Protein AF-A0A3L7AUR7-F1 (afdb_monomer_lite)

Structure (mmCIF, N/CA/C/O backbone):
data_AF-A0A3L7AUR7-F1
#
_entry.id   AF-A0A3L7AUR7-F1
#
loop_
_atom_site.group_PDB
_atom_site.id
_atom_site.type_symbol
_atom_site.label_atom_id
_atom_site.label_alt_id
_atom_site.label_comp_id
_atom_site.label_asym_id
_atom_site.label_entity_id
_atom_site.label_seq_id
_atom_site.pdbx_PDB_ins_code
_atom_site.Cartn_x
_atom_site.Cartn_y
_atom_site.Cartn_z
_atom_site.occupancy
_atom_site.B_iso_or_equiv
_atom_site.auth_seq_id
_atom_site.auth_comp_id
_atom_site.auth_asym_id
_atom_site.auth_atom_id
_atom_site.pdbx_PDB_model_num
ATOM 1 N N . MET A 1 1 ? 10.779 14.634 -3.405 1.00 58.94 1 MET A N 1
ATOM 2 C CA . MET A 1 1 ? 9.836 13.550 -3.044 1.00 58.94 1 MET A CA 1
ATOM 3 C C . MET A 1 1 ? 8.698 13.515 -4.052 1.00 58.94 1 MET A C 1
ATOM 5 O O . MET A 1 1 ? 8.151 14.564 -4.364 1.00 58.94 1 MET A O 1
ATOM 9 N N . THR A 1 2 ? 8.359 12.344 -4.591 1.00 80.38 2 THR A N 1
ATOM 10 C CA . THR A 1 2 ? 7.232 12.175 -5.526 1.00 80.38 2 THR A CA 1
ATOM 11 C C . THR A 1 2 ? 5.892 12.154 -4.790 1.00 80.38 2 THR A C 1
ATOM 13 O O . THR A 1 2 ? 5.819 11.670 -3.662 1.00 80.38 2 THR A O 1
ATOM 16 N N . ARG A 1 3 ? 4.809 12.622 -5.431 1.00 78.94 3 ARG A N 1
ATOM 17 C CA . ARG A 1 3 ? 3.450 12.647 -4.843 1.00 78.94 3 ARG A CA 1
ATOM 18 C C . ARG A 1 3 ? 3.008 11.283 -4.289 1.00 78.94 3 ARG A C 1
ATOM 20 O O . ARG A 1 3 ? 2.410 11.227 -3.223 1.00 78.94 3 ARG A O 1
ATOM 27 N N . ALA A 1 4 ? 3.383 10.190 -4.956 1.00 73.56 4 ALA A N 1
ATOM 28 C CA . ALA A 1 4 ? 3.105 8.824 -4.506 1.00 73.56 4 ALA A CA 1
ATOM 29 C C . ALA A 1 4 ? 3.758 8.476 -3.154 1.00 73.56 4 ALA A C 1
ATOM 31 O O . ALA A 1 4 ? 3.168 7.765 -2.347 1.00 73.56 4 ALA A O 1
ATOM 32 N N . THR A 1 5 ? 4.949 9.013 -2.874 1.00 77.12 5 THR A N 1
ATOM 33 C CA . THR A 1 5 ? 5.656 8.808 -1.601 1.00 77.12 5 THR A CA 1
ATOM 34 C C . THR A 1 5 ? 4.932 9.510 -0.457 1.00 77.12 5 THR A C 1
ATOM 36 O O . THR A 1 5 ? 4.760 8.924 0.604 1.00 77.12 5 THR A O 1
ATOM 39 N N . ILE A 1 6 ? 4.458 10.738 -0.688 1.00 83.12 6 ILE A N 1
ATOM 40 C CA . ILE A 1 6 ? 3.701 11.510 0.308 1.00 83.12 6 ILE A CA 1
ATOM 41 C C . ILE A 1 6 ? 2.386 10.792 0.639 1.00 83.12 6 ILE A C 1
ATOM 43 O O . ILE A 1 6 ? 2.070 10.606 1.810 1.00 83.12 6 ILE A O 1
ATOM 47 N N . ILE A 1 7 ? 1.662 10.320 -0.382 1.00 81.38 7 ILE A N 1
ATOM 48 C CA . ILE A 1 7 ? 0.420 9.551 -0.205 1.00 81.38 7 ILE A CA 1
ATOM 49 C C . ILE A 1 7 ? 0.683 8.259 0.580 1.00 81.38 7 ILE A C 1
ATOM 51 O O . ILE A 1 7 ? -0.049 7.959 1.519 1.00 81.38 7 ILE A O 1
ATOM 55 N N . GLY A 1 8 ? 1.749 7.525 0.244 1.00 78.44 8 GLY A N 1
ATOM 56 C CA . GLY A 1 8 ? 2.133 6.313 0.970 1.00 78.44 8 GLY A CA 1
ATOM 57 C C . GLY A 1 8 ? 2.413 6.573 2.454 1.00 78.44 8 GLY A C 1
ATOM 58 O O . GLY A 1 8 ? 1.911 5.843 3.302 1.00 78.44 8 GLY A O 1
ATOM 59 N N . ILE A 1 9 ? 3.144 7.644 2.780 1.00 81.38 9 ILE A N 1
ATOM 60 C CA . ILE A 1 9 ? 3.435 8.023 4.173 1.00 81.38 9 ILE A CA 1
ATOM 61 C C . ILE A 1 9 ? 2.146 8.371 4.930 1.00 81.38 9 ILE A C 1
ATOM 63 O O . ILE A 1 9 ? 1.943 7.878 6.036 1.00 81.38 9 ILE A O 1
ATOM 67 N N . ILE A 1 10 ? 1.257 9.174 4.334 1.00 85.06 10 ILE A N 1
ATOM 68 C CA . ILE A 1 10 ? -0.019 9.560 4.960 1.00 85.06 10 ILE A CA 1
ATOM 69 C C . ILE A 1 10 ? -0.863 8.321 5.281 1.00 85.06 10 ILE A C 1
ATOM 71 O O . ILE A 1 10 ? -1.399 8.214 6.383 1.00 85.06 10 ILE A O 1
ATOM 75 N N . LEU A 1 11 ? -0.946 7.366 4.351 1.00 83.19 11 LEU A N 1
ATOM 76 C CA . LEU A 1 11 ? -1.694 6.125 4.552 1.00 83.19 11 LEU A CA 1
ATOM 77 C C . LEU A 1 11 ? -1.110 5.265 5.677 1.00 83.19 11 LEU A C 1
ATOM 79 O O . LEU A 1 11 ? -1.865 4.745 6.495 1.00 83.19 11 LEU A O 1
ATOM 83 N N . VAL A 1 12 ? 0.218 5.150 5.759 1.00 83.31 12 VAL A N 1
ATOM 84 C CA . VAL A 1 12 ? 0.888 4.408 6.840 1.00 83.31 12 VAL A CA 1
ATOM 85 C C . VAL A 1 12 ? 0.594 5.043 8.199 1.00 83.31 12 VAL A C 1
ATOM 87 O O . VAL A 1 12 ? 0.224 4.338 9.137 1.00 83.31 12 VAL A O 1
ATOM 90 N N . VAL A 1 13 ? 0.695 6.372 8.303 1.00 85.50 13 VAL A N 1
ATOM 91 C CA . VAL A 1 13 ? 0.412 7.101 9.549 1.00 85.50 13 VAL A CA 1
ATOM 92 C C . VAL A 1 13 ? -1.055 6.949 9.957 1.00 85.50 13 VAL A C 1
ATOM 94 O O . VAL A 1 13 ? -1.337 6.663 11.120 1.00 85.50 13 VAL A O 1
ATOM 97 N N . ALA A 1 14 ? -1.989 7.071 9.009 1.00 82.06 14 ALA A N 1
ATOM 98 C CA . ALA A 1 14 ? -3.416 6.887 9.268 1.00 82.06 14 ALA A CA 1
ATOM 99 C C . ALA A 1 14 ? -3.739 5.460 9.739 1.00 82.06 14 ALA A C 1
ATOM 101 O O . ALA A 1 14 ? -4.491 5.282 10.697 1.00 82.06 14 ALA A O 1
ATOM 102 N N . SER A 1 15 ? -3.132 4.447 9.114 1.00 80.75 15 SER A N 1
ATOM 103 C CA . SER A 1 15 ? -3.295 3.045 9.509 1.00 80.75 15 SER A CA 1
ATOM 104 C C . SER A 1 15 ? -2.766 2.776 10.914 1.00 80.75 15 SER A C 1
ATOM 106 O O . SER A 1 15 ? -3.413 2.080 11.693 1.00 80.75 15 SER A O 1
ATOM 108 N N . LEU A 1 16 ? -1.604 3.341 11.254 1.00 83.94 16 LEU A N 1
ATOM 109 C CA . LEU A 1 16 ? -1.003 3.182 12.574 1.00 83.94 16 LEU A CA 1
ATOM 110 C C . LEU A 1 16 ? -1.867 3.835 13.660 1.00 83.94 16 LEU A C 1
ATOM 112 O O . LEU A 1 16 ? -2.158 3.208 14.677 1.00 83.94 16 LEU A O 1
ATOM 116 N N . ALA A 1 17 ? -2.327 5.067 13.422 1.00 81.00 17 ALA A N 1
ATOM 117 C CA . ALA A 1 17 ? -3.215 5.776 14.337 1.00 81.00 17 ALA A CA 1
ATOM 118 C C . ALA A 1 17 ? -4.532 5.014 14.552 1.00 81.00 17 ALA A C 1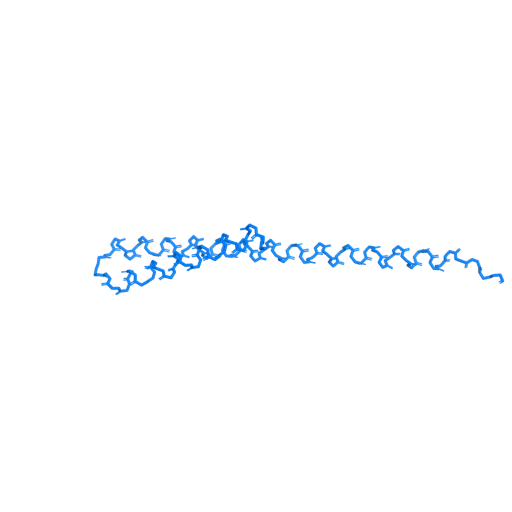
ATOM 120 O O . ALA A 1 17 ? -4.966 4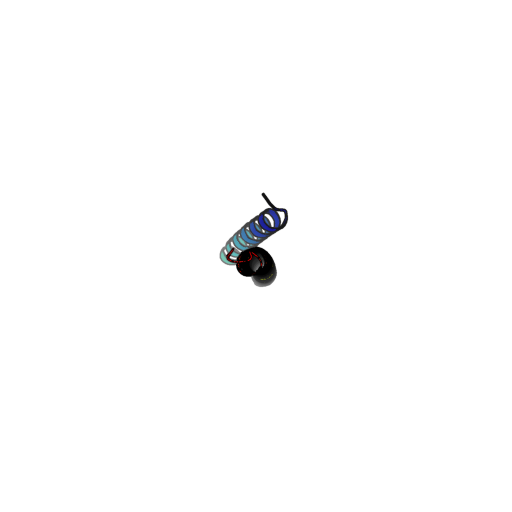.829 15.689 1.00 81.00 17 ALA A O 1
ATOM 121 N N . ALA A 1 18 ? -5.127 4.503 13.472 1.00 79.00 18 ALA A N 1
ATOM 122 C CA . ALA A 1 18 ? -6.328 3.682 13.535 1.00 79.00 18 ALA A CA 1
ATOM 123 C C . ALA A 1 18 ? -6.119 2.410 14.376 1.00 79.00 18 ALA A C 1
ATOM 125 O O . ALA A 1 18 ? -6.941 2.106 15.240 1.00 79.00 18 ALA A O 1
ATOM 126 N N . GLY A 1 19 ? -5.002 1.699 14.187 1.00 76.81 19 GLY A N 1
ATOM 127 C CA . GLY A 1 19 ? -4.665 0.506 14.970 1.00 76.81 19 GLY A CA 1
ATOM 128 C C . GLY A 1 19 ? -4.498 0.782 16.470 1.00 76.81 19 GLY A C 1
ATOM 129 O O . GLY A 1 19 ? -4.998 0.016 17.298 1.00 76.81 19 GLY A O 1
ATOM 130 N N . ILE A 1 20 ? -3.869 1.903 16.839 1.00 82.06 20 ILE A N 1
ATOM 131 C CA . ILE A 1 20 ? -3.723 2.327 18.243 1.00 82.06 20 ILE A CA 1
ATOM 132 C C . ILE A 1 20 ? -5.096 2.605 18.867 1.00 82.06 20 ILE A C 1
ATOM 134 O O . ILE A 1 20 ? -5.416 2.065 19.926 1.00 82.06 20 ILE A O 1
ATOM 138 N N . VAL A 1 21 ? -5.940 3.385 18.184 1.00 81.81 21 VAL A N 1
ATOM 139 C CA . VAL A 1 21 ? -7.297 3.713 18.652 1.00 81.81 21 VAL A CA 1
ATOM 140 C C . VAL A 1 21 ? -8.156 2.450 18.787 1.00 81.81 21 VAL A C 1
ATOM 142 O O . VAL A 1 21 ? -8.857 2.281 19.782 1.00 81.81 21 VAL A O 1
ATOM 145 N N . SER A 1 22 ? -8.051 1.518 17.839 1.00 80.62 22 SER A N 1
ATOM 146 C CA . SER A 1 22 ? -8.731 0.218 17.888 1.00 80.62 22 SER A CA 1
ATOM 147 C C . SER A 1 22 ? -8.325 -0.641 19.081 1.00 80.62 22 SER A C 1
ATOM 149 O O . SER A 1 22 ? -9.143 -1.396 19.602 1.00 80.62 22 SER A O 1
ATOM 151 N N . THR A 1 23 ? -7.051 -0.583 19.470 1.00 81.19 23 THR A N 1
ATOM 152 C CA . THR A 1 23 ? -6.497 -1.409 20.552 1.00 81.19 23 THR A CA 1
ATOM 153 C C . THR A 1 23 ? -6.925 -0.881 21.917 1.00 81.19 23 THR A C 1
ATOM 155 O O . THR A 1 23 ? -7.213 -1.660 22.820 1.00 81.19 23 THR A O 1
ATOM 158 N N . LEU A 1 24 ? -7.003 0.445 22.052 1.00 82.69 24 LEU A N 1
ATOM 159 C CA . LEU A 1 24 ? -7.393 1.121 23.290 1.00 82.69 24 LEU A CA 1
ATOM 160 C C . LEU A 1 24 ? -8.913 1.206 23.474 1.00 82.69 24 LEU A C 1
ATOM 162 O O . LEU A 1 24 ? -9.384 1.417 24.590 1.00 82.69 24 LEU A O 1
ATOM 166 N N . SER A 1 25 ? -9.686 1.055 22.398 1.00 77.69 25 SER A N 1
ATOM 167 C CA . SER A 1 25 ? -11.137 1.175 22.456 1.00 77.69 25 SER A CA 1
ATOM 168 C C . SER A 1 25 ? -11.827 -0.161 22.739 1.00 77.69 25 SER A C 1
ATOM 170 O O . SER A 1 25 ? -11.564 -1.180 22.096 1.00 77.69 25 SER A O 1
ATOM 172 N N . GLY A 1 26 ? -12.766 -0.148 23.686 1.00 79.00 26 GLY A N 1
ATOM 173 C CA . GLY A 1 26 ? -13.692 -1.259 23.927 1.00 79.00 26 GLY A CA 1
ATOM 174 C C . GLY A 1 26 ? -14.836 -1.334 22.909 1.00 79.00 26 GLY A C 1
ATOM 175 O O . GLY A 1 26 ? -15.511 -2.358 22.832 1.00 79.00 26 GLY A O 1
ATOM 176 N N . ASP A 1 27 ? -15.043 -0.280 22.115 1.00 86.00 27 ASP A N 1
ATOM 177 C CA . ASP A 1 27 ? -16.165 -0.167 21.183 1.00 86.00 27 ASP A CA 1
ATOM 178 C C . ASP A 1 27 ? -15.903 -0.944 19.881 1.00 86.00 27 ASP A C 1
ATOM 180 O O . ASP A 1 27 ? -14.924 -0.710 19.164 1.00 86.00 27 ASP A O 1
ATOM 184 N N . VAL A 1 28 ? -16.812 -1.865 19.555 1.00 81.38 28 VAL A N 1
ATOM 185 C CA . VAL A 1 28 ? -16.775 -2.680 18.330 1.00 81.38 28 VAL A CA 1
ATOM 186 C C . VAL A 1 28 ? -16.834 -1.807 17.072 1.00 81.38 28 VAL A C 1
ATOM 188 O O . VAL A 1 28 ? -16.169 -2.109 16.080 1.00 81.38 28 VAL A O 1
ATOM 191 N N . THR A 1 29 ? -17.556 -0.689 17.120 1.00 84.38 29 THR A N 1
ATOM 192 C CA . THR A 1 29 ? -17.685 0.269 16.014 1.00 84.38 29 THR A CA 1
ATOM 193 C C . THR A 1 29 ? -16.338 0.906 15.685 1.00 84.38 29 THR A C 1
ATOM 195 O O . THR A 1 29 ? -15.951 1.000 14.520 1.00 84.38 29 THR A O 1
ATOM 198 N N . ILE A 1 30 ? -15.576 1.282 16.715 1.00 78.81 30 ILE A N 1
ATOM 199 C CA . ILE A 1 30 ? -14.247 1.883 16.555 1.00 78.81 30 ILE A CA 1
ATOM 200 C C . ILE A 1 30 ? -13.263 0.868 15.962 1.00 78.81 30 ILE A C 1
ATOM 202 O O . ILE A 1 30 ? -12.486 1.212 15.069 1.00 78.81 30 ILE A O 1
ATOM 206 N N . LYS A 1 31 ? -13.342 -0.399 16.385 1.00 78.19 31 LYS A N 1
ATOM 207 C CA . LYS A 1 31 ? -12.534 -1.486 15.807 1.00 78.19 31 LYS A CA 1
ATOM 208 C C . LYS A 1 31 ? -12.855 -1.719 14.330 1.00 78.19 31 LYS A C 1
ATOM 210 O O . LYS A 1 31 ? -11.942 -1.880 13.524 1.00 78.19 31 LYS A O 1
ATOM 215 N N . ALA A 1 32 ? -14.135 -1.679 13.957 1.00 80.81 32 ALA A N 1
ATOM 216 C CA . ALA A 1 32 ? -14.563 -1.821 12.567 1.00 80.81 32 ALA A CA 1
ATOM 217 C C . ALA A 1 32 ? -14.059 -0.666 11.681 1.00 80.81 32 ALA A C 1
ATOM 219 O O . ALA A 1 32 ? -13.537 -0.906 10.591 1.00 80.81 32 ALA A O 1
ATOM 220 N N . ILE A 1 33 ? -14.138 0.579 12.165 1.00 82.56 33 ILE A N 1
ATOM 221 C CA . ILE A 1 33 ? -13.603 1.754 11.457 1.00 82.56 33 ILE A CA 1
ATOM 222 C C . ILE A 1 33 ? -12.089 1.623 11.266 1.00 82.56 33 ILE A C 1
ATOM 224 O O . ILE A 1 33 ? -11.575 1.849 10.168 1.00 82.56 33 ILE A O 1
ATOM 228 N N . ALA A 1 34 ? -11.367 1.213 12.308 1.00 81.81 34 ALA A N 1
ATOM 229 C CA . ALA A 1 34 ? -9.924 1.049 12.233 1.00 81.81 34 ALA A CA 1
ATOM 230 C C . ALA A 1 34 ? -9.486 -0.060 11.268 1.00 81.81 34 ALA A C 1
ATOM 232 O O . ALA A 1 34 ? -8.496 0.101 10.545 1.00 81.81 34 ALA A O 1
ATOM 233 N N . LEU A 1 35 ? -10.246 -1.156 11.209 1.00 84.50 35 LEU A N 1
ATOM 234 C CA . LEU A 1 35 ? -10.049 -2.214 10.223 1.00 84.50 35 LEU A CA 1
ATOM 235 C C . LEU A 1 35 ? -10.227 -1.672 8.796 1.00 84.50 35 LEU A C 1
ATOM 237 O O . LEU A 1 35 ? -9.393 -1.934 7.930 1.00 84.50 35 LEU A O 1
ATOM 241 N N . GLY A 1 36 ? -11.263 -0.857 8.568 1.00 83.88 36 GLY A N 1
ATOM 242 C CA . GLY A 1 36 ? -11.512 -0.203 7.282 1.00 83.88 36 GLY A CA 1
ATOM 243 C C . GLY A 1 36 ? -10.367 0.716 6.849 1.00 83.88 36 GLY A C 1
ATOM 244 O O . GLY A 1 36 ? -9.879 0.607 5.723 1.00 83.88 36 GLY A O 1
ATOM 245 N N . ILE A 1 37 ? -9.872 1.568 7.753 1.00 86.19 37 ILE A N 1
ATOM 246 C CA . ILE A 1 37 ? -8.719 2.445 7.482 1.00 86.19 37 ILE A CA 1
ATOM 247 C C . ILE A 1 37 ? -7.471 1.616 7.154 1.00 86.19 37 ILE A C 1
ATOM 249 O O . ILE A 1 37 ? -6.754 1.927 6.201 1.00 86.19 37 ILE A O 1
ATOM 253 N N . SER A 1 38 ? -7.239 0.532 7.897 1.00 78.31 38 SER A N 1
ATOM 254 C CA . SER A 1 38 ? -6.091 -0.352 7.671 1.00 78.31 38 SER A CA 1
ATOM 255 C C . SER A 1 38 ? -6.147 -1.036 6.307 1.00 78.31 38 SER A C 1
ATOM 257 O O . SER A 1 38 ? -5.135 -1.128 5.611 1.00 78.31 38 SER A O 1
ATOM 259 N N . PHE A 1 39 ? -7.337 -1.457 5.876 1.00 85.81 39 PHE A N 1
ATOM 260 C CA . PHE A 1 39 ? -7.532 -2.037 4.551 1.00 85.81 39 PHE A CA 1
ATOM 261 C C . PHE A 1 39 ? -7.237 -1.026 3.434 1.00 85.81 39 PHE A C 1
ATOM 263 O O . PHE A 1 39 ? -6.507 -1.335 2.493 1.00 85.81 39 PHE A O 1
ATOM 270 N N . VAL A 1 40 ? -7.739 0.207 3.558 1.00 86.06 40 VAL A N 1
ATOM 271 C CA . VAL A 1 40 ? -7.469 1.280 2.585 1.00 86.06 40 VAL A CA 1
ATOM 272 C C . VAL A 1 40 ? -5.974 1.589 2.507 1.00 86.06 40 VAL A C 1
ATOM 274 O O . VAL A 1 40 ? -5.432 1.739 1.410 1.00 86.06 40 VAL A O 1
ATOM 277 N N . ALA A 1 41 ? -5.289 1.636 3.650 1.00 82.69 41 ALA A N 1
ATOM 278 C CA . ALA A 1 41 ? -3.850 1.850 3.691 1.00 82.69 41 ALA A CA 1
ATOM 279 C C . ALA A 1 41 ? -3.071 0.718 3.011 1.00 82.69 41 ALA A C 1
ATOM 281 O O . ALA A 1 41 ? -2.156 0.997 2.236 1.00 82.69 41 ALA A O 1
ATOM 282 N N . LEU A 1 42 ? -3.465 -0.540 3.234 1.00 86.25 42 LEU A N 1
ATOM 283 C CA . LEU A 1 42 ? -2.857 -1.704 2.587 1.00 86.25 42 LEU A CA 1
ATOM 284 C C . LEU A 1 42 ? -3.007 -1.640 1.060 1.00 86.25 42 LEU A C 1
ATOM 286 O O . LEU A 1 42 ? -2.025 -1.787 0.330 1.00 86.25 42 LEU A O 1
ATOM 290 N N . VAL A 1 43 ? -4.223 -1.378 0.574 1.00 87.06 43 VAL A N 1
ATOM 291 C CA . VAL A 1 43 ? -4.506 -1.262 -0.864 1.00 87.06 43 VAL A CA 1
ATOM 292 C C . VAL A 1 43 ? -3.717 -0.106 -1.471 1.00 87.06 43 VAL A C 1
ATOM 294 O O . VAL A 1 43 ? -3.049 -0.278 -2.492 1.00 87.06 43 VAL A O 1
ATOM 297 N N . GLY A 1 44 ? -3.733 1.062 -0.828 1.00 83.75 44 GLY A N 1
ATOM 298 C CA . GLY A 1 44 ? -2.993 2.223 -1.307 1.00 83.75 44 GLY A CA 1
ATOM 299 C C . GLY A 1 44 ? -1.479 1.995 -1.324 1.00 83.75 44 GLY A C 1
ATOM 300 O O . GLY A 1 44 ? -0.823 2.354 -2.302 1.00 83.75 44 GLY A O 1
ATOM 301 N N . ALA A 1 45 ? -0.919 1.321 -0.315 1.00 81.50 45 ALA A N 1
ATOM 302 C CA . ALA A 1 45 ? 0.487 0.919 -0.309 1.00 81.50 45 ALA A CA 1
ATOM 303 C C . ALA A 1 45 ? 0.809 -0.040 -1.468 1.00 81.50 45 ALA A C 1
ATOM 305 O O . ALA A 1 45 ? 1.798 0.165 -2.174 1.00 81.50 45 ALA A O 1
ATOM 306 N N . GLY A 1 46 ? -0.053 -1.030 -1.728 1.00 83.62 46 GLY A N 1
ATOM 307 C CA . GLY A 1 46 ? 0.084 -1.945 -2.864 1.00 83.62 46 GLY A CA 1
ATOM 308 C C . GLY A 1 46 ? 0.097 -1.224 -4.216 1.00 83.62 46 GLY A C 1
ATOM 309 O O . GLY A 1 46 ? 0.948 -1.509 -5.060 1.00 83.62 46 GLY A O 1
ATOM 310 N N . VAL A 1 47 ? -0.775 -0.229 -4.404 1.00 86.56 47 VAL A N 1
ATOM 311 C CA . VAL A 1 47 ? -0.799 0.610 -5.616 1.00 86.56 47 VAL A CA 1
ATOM 312 C C . VAL A 1 47 ? 0.497 1.411 -5.761 1.00 86.56 47 VAL A C 1
ATOM 314 O O . VAL A 1 47 ? 1.082 1.440 -6.845 1.00 86.56 47 VAL A O 1
ATOM 317 N N . VAL A 1 48 ? 0.989 2.025 -4.681 1.00 83.00 48 VAL A N 1
ATOM 318 C CA . VAL A 1 48 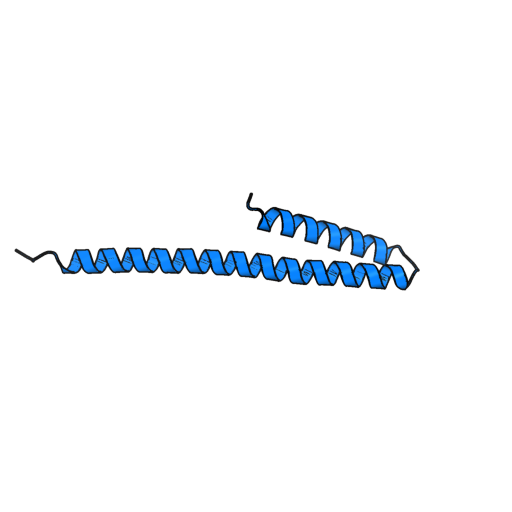? 2.248 2.790 -4.700 1.00 83.00 48 VAL A CA 1
ATOM 319 C C . VAL A 1 48 ? 3.434 1.890 -5.057 1.00 83.00 48 VAL A C 1
ATOM 321 O O . VAL A 1 48 ? 4.242 2.259 -5.912 1.00 83.00 48 VAL A O 1
ATOM 324 N N . ILE A 1 49 ? 3.518 0.697 -4.461 1.00 83.12 49 ILE A N 1
ATOM 325 C CA . ILE A 1 49 ? 4.548 -0.299 -4.786 1.00 83.12 49 ILE A CA 1
ATOM 326 C C . ILE A 1 49 ? 4.434 -0.717 -6.257 1.00 83.12 49 ILE A C 1
ATOM 328 O O . ILE A 1 49 ? 5.436 -0.721 -6.969 1.00 83.12 49 ILE A O 1
ATOM 332 N N . GLY A 1 50 ? 3.224 -0.994 -6.749 1.00 82.81 50 GLY A N 1
ATOM 333 C CA . GLY A 1 50 ? 2.986 -1.343 -8.151 1.00 82.81 50 GLY A CA 1
ATOM 334 C C . GLY A 1 50 ? 3.452 -0.258 -9.127 1.00 82.81 50 GLY A C 1
ATOM 335 O O . GLY A 1 50 ? 4.110 -0.565 -10.121 1.00 82.81 50 GLY A O 1
ATOM 336 N N . ILE A 1 51 ? 3.191 1.017 -8.820 1.00 83.75 51 ILE A N 1
ATOM 337 C CA . ILE A 1 51 ? 3.658 2.158 -9.623 1.00 83.75 51 ILE A CA 1
ATOM 338 C C . ILE A 1 51 ? 5.188 2.254 -9.605 1.00 83.75 51 ILE A C 1
ATOM 340 O O . ILE A 1 51 ? 5.789 2.455 -10.660 1.00 83.75 51 ILE A O 1
ATOM 344 N N . GLN A 1 52 ? 5.825 2.077 -8.444 1.00 79.94 52 GLN A N 1
ATOM 345 C CA . GLN A 1 52 ? 7.289 2.081 -8.319 1.00 79.94 52 GLN A CA 1
ATOM 346 C C . GLN A 1 52 ? 7.913 0.953 -9.152 1.00 79.94 52 GLN A C 1
ATOM 348 O O . GLN A 1 52 ? 8.824 1.193 -9.941 1.0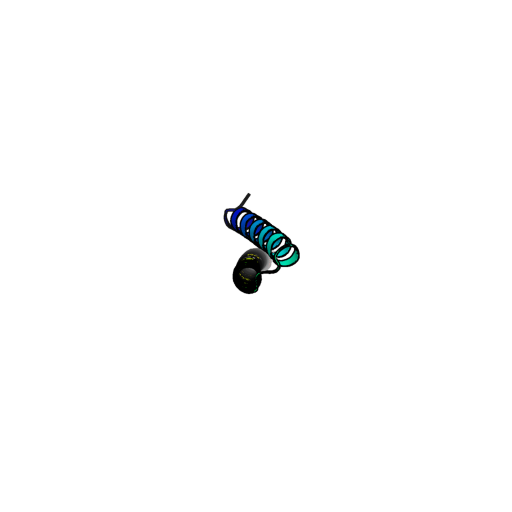0 79.94 52 GLN A O 1
ATOM 353 N N . VAL A 1 53 ? 7.366 -0.263 -9.060 1.00 84.56 53 VAL A N 1
ATOM 354 C CA . VAL A 1 53 ? 7.817 -1.420 -9.849 1.00 84.56 53 VAL A CA 1
ATOM 355 C C . VAL A 1 53 ? 7.602 -1.187 -11.347 1.00 84.56 53 VAL A C 1
ATOM 357 O O . VAL A 1 53 ? 8.479 -1.501 -12.154 1.00 84.56 53 VAL A O 1
ATOM 360 N N . ALA A 1 54 ? 6.469 -0.607 -11.748 1.00 79.31 54 ALA A N 1
ATOM 361 C CA . ALA A 1 54 ? 6.200 -0.266 -13.143 1.00 79.31 54 ALA A CA 1
ATOM 362 C C . ALA A 1 54 ? 7.165 0.811 -13.670 1.00 79.31 54 ALA A C 1
ATOM 364 O O . ALA A 1 54 ? 7.643 0.708 -14.803 1.00 79.31 54 ALA A O 1
ATOM 365 N N . ALA A 1 55 ? 7.488 1.818 -12.856 1.00 79.62 55 ALA A N 1
ATOM 366 C CA . ALA A 1 55 ? 8.476 2.839 -13.186 1.00 79.62 55 ALA A CA 1
ATOM 367 C C . ALA A 1 55 ? 9.877 2.230 -13.351 1.00 79.62 55 ALA A C 1
ATOM 369 O O . ALA A 1 55 ? 10.568 2.538 -14.323 1.00 79.62 55 ALA A O 1
ATOM 370 N N . GLU A 1 56 ? 10.265 1.309 -12.470 1.00 77.94 56 GLU A N 1
ATOM 371 C CA . GLU A 1 56 ? 11.558 0.629 -12.538 1.00 77.94 56 GLU A CA 1
ATOM 372 C C . GLU A 1 56 ? 11.661 -0.265 -13.783 1.00 77.94 56 GLU A C 1
ATOM 374 O O . GLU A 1 56 ? 12.636 -0.192 -14.534 1.00 77.94 56 GLU A O 1
ATOM 379 N N . ARG A 1 57 ? 10.599 -1.018 -14.107 1.00 75.12 57 ARG A N 1
ATOM 380 C CA . ARG A 1 57 ? 10.522 -1.797 -15.357 1.00 75.12 57 ARG A CA 1
ATOM 381 C C . ARG A 1 57 ? 10.631 -0.914 -16.598 1.00 75.12 57 ARG A C 1
ATOM 383 O O . ARG A 1 57 ? 11.309 -1.294 -17.554 1.00 75.12 57 ARG A O 1
ATOM 390 N N . ARG A 1 58 ? 10.014 0.275 -16.592 1.00 73.12 58 ARG A N 1
ATOM 391 C CA . ARG A 1 58 ? 10.133 1.237 -17.699 1.00 73.12 58 ARG A CA 1
ATOM 392 C C . ARG A 1 58 ? 11.578 1.692 -17.893 1.00 73.12 58 ARG A C 1
ATOM 394 O O . ARG A 1 58 ? 12.051 1.642 -19.026 1.00 73.12 58 ARG A O 1
ATOM 401 N N . LYS A 1 59 ? 12.305 2.026 -16.821 1.00 72.81 59 LYS A N 1
ATOM 402 C CA . LYS A 1 59 ? 13.733 2.393 -16.899 1.00 72.81 59 LYS A CA 1
ATOM 403 C C . LYS A 1 59 ? 14.591 1.260 -17.460 1.00 72.81 59 LYS A C 1
ATOM 405 O O . LYS A 1 59 ? 15.368 1.492 -18.379 1.00 72.81 59 LYS A O 1
ATOM 410 N N . VAL A 1 60 ? 14.398 0.029 -16.981 1.00 73.75 60 VAL A N 1
ATOM 411 C CA . VAL A 1 60 ? 15.137 -1.147 -17.475 1.00 73.75 60 VAL A CA 1
ATOM 412 C C . 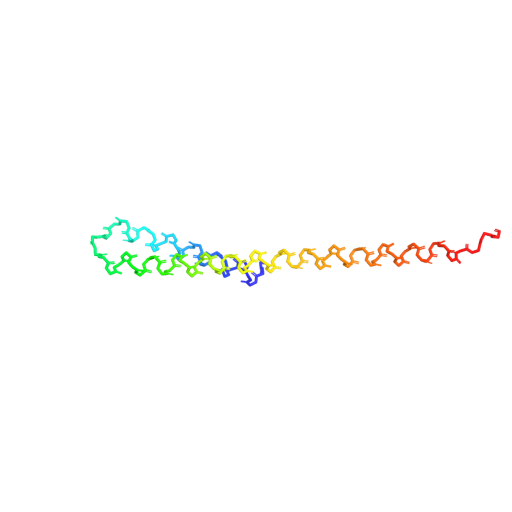VAL A 1 60 ? 14.854 -1.394 -18.959 1.00 73.75 60 VAL A C 1
ATOM 414 O O . VAL A 1 60 ? 15.769 -1.655 -19.736 1.00 73.75 60 VAL A O 1
ATOM 417 N N . SER A 1 61 ? 13.596 -1.274 -19.386 1.00 69.44 61 SER A N 1
ATOM 418 C CA . SER A 1 61 ? 13.235 -1.439 -20.799 1.00 69.44 61 SER A CA 1
ATOM 419 C C . SER A 1 61 ? 13.754 -0.307 -21.697 1.00 69.44 61 SER A C 1
ATOM 421 O O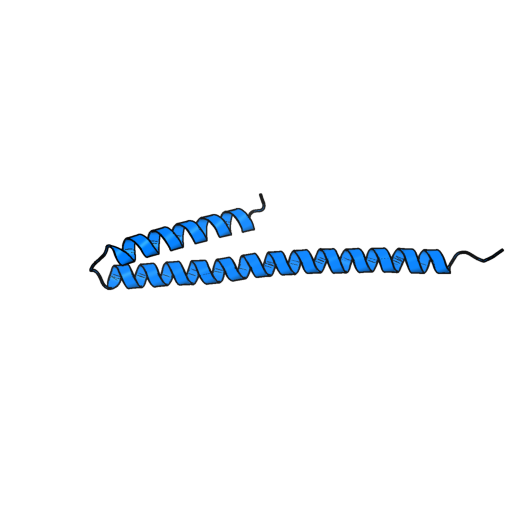 . SER A 1 61 ? 14.111 -0.567 -22.845 1.00 69.44 61 SER A O 1
ATOM 423 N N . ALA A 1 62 ? 13.856 0.923 -21.183 1.00 69.88 62 ALA A N 1
ATOM 424 C CA . ALA A 1 62 ? 14.488 2.043 -21.880 1.00 69.88 62 ALA A CA 1
ATOM 425 C C . ALA A 1 62 ? 16.009 1.848 -22.002 1.00 69.88 62 ALA A C 1
ATOM 427 O O . ALA A 1 62 ? 16.554 2.006 -23.090 1.00 69.88 62 ALA A O 1
ATOM 428 N N . ALA A 1 63 ? 16.671 1.399 -20.932 1.00 69.81 63 ALA A N 1
ATOM 429 C CA . ALA A 1 63 ? 18.094 1.062 -20.942 1.00 69.81 63 ALA A CA 1
ATOM 430 C C . ALA A 1 63 ? 18.410 -0.082 -21.921 1.00 69.81 63 ALA A C 1
ATOM 432 O O . ALA A 1 63 ? 19.382 -0.009 -22.666 1.00 69.81 63 ALA A O 1
ATOM 433 N N . ARG A 1 64 ? 17.552 -1.111 -22.001 1.00 70.44 64 ARG A N 1
ATOM 434 C CA . ARG A 1 64 ? 17.696 -2.188 -22.998 1.00 70.44 64 ARG A CA 1
ATOM 435 C C . ARG A 1 64 ? 17.514 -1.703 -24.435 1.00 70.44 64 ARG A C 1
ATOM 437 O O . ARG A 1 64 ? 18.201 -2.207 -25.315 1.00 70.44 64 ARG A O 1
ATOM 444 N N . ARG A 1 65 ? 16.619 -0.740 -24.685 1.00 68.75 65 ARG A N 1
ATOM 445 C CA . ARG A 1 65 ? 16.472 -0.125 -26.015 1.00 68.75 65 ARG A CA 1
ATOM 446 C C . ARG A 1 65 ? 17.687 0.717 -26.393 1.00 68.75 65 ARG A C 1
ATOM 448 O O . ARG A 1 65 ? 18.132 0.621 -27.528 1.00 68.75 65 ARG A O 1
ATOM 455 N N . ALA A 1 66 ? 18.247 1.471 -25.449 1.00 67.50 66 ALA A N 1
ATOM 456 C CA . ALA A 1 66 ? 19.484 2.220 -25.665 1.00 67.50 66 ALA A CA 1
ATOM 457 C C . ALA A 1 66 ? 20.665 1.280 -25.976 1.00 67.50 66 ALA A C 1
ATOM 459 O O . ALA A 1 66 ? 21.345 1.464 -26.978 1.00 67.50 66 ALA A O 1
ATOM 460 N N . ALA A 1 67 ? 20.820 0.197 -25.205 1.00 68.00 67 ALA A N 1
ATOM 461 C CA . ALA A 1 67 ? 21.857 -0.808 -25.444 1.00 68.00 67 ALA A CA 1
ATOM 462 C C . ALA A 1 67 ? 21.675 -1.578 -26.770 1.00 68.00 67 ALA A C 1
ATOM 464 O O . ALA A 1 67 ? 22.651 -2.016 -27.376 1.00 68.00 67 ALA A O 1
ATOM 465 N N . ALA A 1 68 ? 20.436 -1.770 -27.236 1.00 67.62 68 ALA A N 1
ATOM 466 C CA . ALA A 1 68 ? 20.164 -2.367 -28.544 1.00 67.62 68 ALA A CA 1
ATOM 467 C C . ALA A 1 68 ? 20.485 -1.403 -29.701 1.00 67.62 68 ALA A C 1
ATOM 469 O O . ALA A 1 68 ? 20.994 -1.843 -30.730 1.00 67.62 68 ALA A O 1
ATOM 470 N N . ALA A 1 69 ? 20.234 -0.103 -29.521 1.00 65.19 69 ALA A N 1
ATOM 471 C CA . ALA A 1 69 ? 20.570 0.925 -30.504 1.00 65.19 69 ALA A CA 1
ATOM 472 C C . ALA A 1 69 ? 22.092 1.091 -30.678 1.00 65.19 69 ALA A C 1
ATOM 474 O O . ALA A 1 69 ? 22.558 1.206 -31.807 1.00 65.19 69 ALA A O 1
ATOM 475 N N . GLU A 1 70 ? 22.875 1.023 -29.596 1.00 62.19 70 GLU A N 1
ATOM 476 C CA . GLU A 1 70 ? 24.346 1.059 -29.678 1.00 62.19 70 GLU A CA 1
ATOM 477 C C . GLU A 1 70 ? 24.933 -0.159 -30.401 1.00 62.19 70 GLU A C 1
ATOM 479 O O . GLU A 1 70 ? 25.862 -0.014 -31.190 1.00 62.19 70 GLU A O 1
ATOM 484 N N . ARG A 1 71 ? 24.377 -1.360 -30.196 1.00 63.25 71 ARG A N 1
ATOM 485 C CA . ARG A 1 71 ? 24.838 -2.566 -30.909 1.00 63.25 71 ARG A CA 1
ATOM 486 C C . ARG A 1 71 ? 24.531 -2.517 -32.404 1.00 63.25 71 ARG A C 1
ATOM 488 O O . ARG A 1 71 ? 25.386 -2.876 -33.202 1.00 63.25 71 ARG A O 1
ATOM 495 N N . ALA A 1 72 ? 23.355 -2.015 -32.779 1.00 61.19 72 ALA A N 1
ATOM 496 C CA . ALA A 1 72 ? 23.003 -1.811 -34.183 1.00 61.19 72 ALA A CA 1
ATOM 497 C C . ALA A 1 72 ? 23.887 -0.748 -34.866 1.00 61.19 72 ALA A C 1
ATOM 499 O O . ALA A 1 72 ? 24.156 -0.854 -36.058 1.00 61.19 72 ALA A O 1
ATOM 500 N N . ALA A 1 73 ? 24.360 0.254 -34.119 1.00 60.94 73 ALA A N 1
ATOM 501 C CA . ALA A 1 73 ? 25.323 1.234 -34.618 1.00 60.94 73 ALA A CA 1
ATOM 502 C C . ALA A 1 73 ? 26.756 0.667 -34.717 1.00 60.94 73 ALA A C 1
ATOM 504 O O . ALA A 1 73 ? 27.498 1.056 -35.614 1.00 60.94 73 ALA A O 1
ATOM 505 N N . GLY A 1 74 ? 27.136 -0.262 -33.831 1.00 59.69 74 GLY A N 1
ATOM 506 C CA . GLY A 1 74 ? 28.446 -0.925 -33.834 1.00 59.69 74 GLY A CA 1
ATOM 507 C C . GLY A 1 74 ? 28.644 -1.944 -34.964 1.00 59.69 74 GLY A C 1
ATOM 508 O O . GLY A 1 74 ? 29.722 -1.984 -35.547 1.00 59.69 74 GLY A O 1
ATOM 509 N N . ASP A 1 75 ? 27.608 -2.708 -35.328 1.00 59.47 75 ASP A N 1
ATOM 510 C CA . ASP A 1 75 ? 27.654 -3.669 -36.453 1.00 59.47 75 ASP A CA 1
ATOM 511 C C . ASP A 1 75 ? 27.598 -2.993 -37.842 1.00 59.47 75 ASP A C 1
ATOM 513 O O . ASP A 1 75 ? 27.804 -3.644 -38.865 1.00 59.47 75 ASP A O 1
ATOM 517 N N . GLY A 1 76 ? 27.318 -1.686 -37.897 1.00 53.66 76 GLY A N 1
ATOM 518 C CA . GLY A 1 76 ? 27.272 -0.897 -39.132 1.00 53.66 76 GLY A CA 1
ATOM 519 C C . GLY A 1 76 ? 28.596 -0.237 -39.531 1.00 53.66 76 GLY A C 1
ATOM 520 O O . GLY A 1 76 ? 28.642 0.415 -40.574 1.00 53.66 76 GLY A O 1
ATOM 521 N N . ALA A 1 77 ? 29.661 -0.363 -38.731 1.00 52.91 77 ALA A N 1
ATOM 522 C CA . ALA A 1 77 ? 30.977 0.145 -39.106 1.00 52.91 77 ALA A CA 1
ATOM 523 C C . ALA A 1 77 ? 31.619 -0.819 -40.125 1.00 52.91 77 ALA A C 1
ATOM 525 O O . ALA A 1 77 ? 31.924 -1.958 -39.759 1.00 52.91 77 ALA A O 1
ATOM 526 N N . PRO A 1 78 ? 31.822 -0.416 -41.396 1.00 49.72 78 PRO A N 1
ATOM 527 C CA . PRO A 1 78 ? 32.520 -1.263 -42.348 1.00 49.72 78 PRO A CA 1
ATOM 528 C C . PRO A 1 78 ? 33.937 -1.494 -41.820 1.00 49.72 78 PRO A C 1
ATOM 530 O O . PRO A 1 78 ? 34.664 -0.543 -41.536 1.00 49.72 78 PRO A O 1
ATOM 533 N N . GLN A 1 79 ? 34.313 -2.763 -41.661 1.00 55.34 79 GLN A N 1
ATOM 534 C CA . GLN A 1 79 ? 35.711 -3.141 -41.494 1.00 55.34 79 GLN A CA 1
ATOM 535 C C . GLN A 1 79 ? 36.420 -2.821 -42.815 1.00 55.34 79 GLN A C 1
ATOM 537 O O . GLN A 1 79 ? 36.376 -3.616 -43.752 1.00 55.34 79 GLN A O 1
ATOM 542 N N . SER A 1 80 ? 36.978 -1.614 -42.910 1.00 53.44 80 SER A N 1
ATOM 543 C CA . SER A 1 80 ? 37.907 -1.193 -43.962 1.00 53.44 80 SER A CA 1
ATOM 544 C C . SER A 1 80 ? 39.322 -1.162 -43.415 1.00 53.44 80 SER A C 1
ATOM 546 O O . SER A 1 80 ? 39.494 -0.484 -42.374 1.00 53.44 80 SER A O 1
#

pLDDT: mean 76.33, std 9.48, range [49.72, 87.06]

Foldseek 3Di:
DDPLVVQLVVLVVQLVVLVVQLVPDPDPVSVVVSVVSNVVSVVSNVVSVVVVVVVVVVVVVVVVVVVVVVVVVVVPDPPD

Secondary structure (DSSP, 8-state):
--HHHHHHHHHHHHHHHHHHHHHH---HHHHHHHHHHHHHHHHHHHHHHHHHHHHHHHHHHHHHHHHHHHHHHHTTS---

Radius of gyration: 23.37 Å; chains: 1; bounding box: 56×17×68 Å

Organism: NCBI:txid76637

Sequence (80 aa):
MTRATIIGIILVVASLAAGIVSTLSGDVTIKAIALGISFVALVGAGVVIGIQVAAERRKVSAARRAAAAERAAGDGAPQS